Protein AF-A0A382N956-F1 (afdb_monomer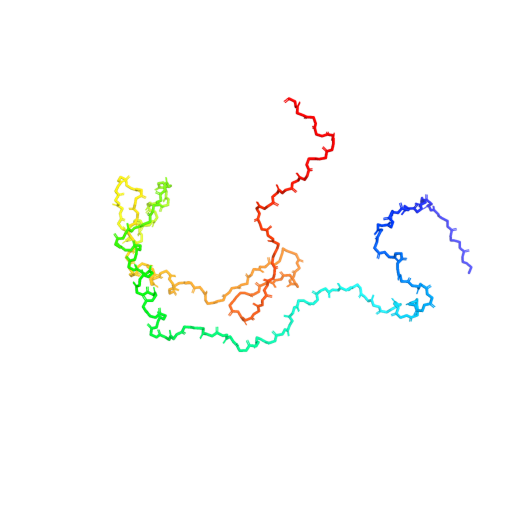_lite)

Sequence (157 aa):
MRKIDGFNRLPLETKRGLIWDWVPMHNVEHQLSGMEEPFFIGFTGKLVSSVHPVSEAECAKVHAAAVRVPAEGGIRCDDPSASRMFEAVGCTLESGGTLVKIPERVIMDALAKCPESFTLYGRNNPTLDCSFGTGEVHFCTVSGRCLYPKGPNFHDG

Organism: NCBI:txid408172

Radius of gyration: 28.56 Å; chains: 1; bounding box: 65×56×78 Å

Secondary structure (DSSP, 8-state):
-----------------SS-TTS-TTSSTTTSTT-------------------S-HHHHHHHHHHHHHIIIII-EE---HHHHHHHHHTT-EEEGGGTEEE--HHHHHHHHHHS-S-EEEPPSS-GGG-EEESSS-----PPSS-------TT----

InterPro domains:
  IPR010426 Trimethylamine methyltransferase [PF06253] (49-144)
  IPR038601 MttB-like superfamily [G3DSA:3.20.20.480] (43-150)

pLDDT: mean 72.87, std 26.42, range [25.98, 98.31]

Foldseek 3Di:
DDDDDDDDDDDDPDDDPDDPPPDPPDPCPVPPPPDDPPDPPDPPDQDDPDDDPDDPVVVVVVVVVVQVCCQPVFDFDPDQVVLVVLVVLPWDADPVSGGTHHHSVSVVVVVVPDDLKDWDADDPDNVPIDIPNPRDDDDDDDPDDPPDPPDPPDDDD

Structure (mmCIF, N/CA/C/O backbone):
data_AF-A0A382N956-F1
#
_entry.id   AF-A0A382N956-F1
#
loop_
_atom_site.group_PDB
_atom_site.id
_atom_site.type_symbol
_atom_site.label_atom_id
_atom_site.label_alt_id
_atom_site.label_comp_id
_atom_site.label_asym_id
_atom_site.label_entity_id
_atom_site.label_seq_id
_atom_site.pdbx_PDB_ins_code
_atom_site.Cartn_x
_atom_site.Cartn_y
_atom_site.Cartn_z
_atom_site.occupancy
_atom_site.B_iso_or_equiv
_atom_site.auth_seq_id
_atom_site.auth_comp_id
_atom_site.auth_asym_id
_atom_site.auth_atom_id
_atom_site.pdbx_PDB_model_num
ATOM 1 N N . MET A 1 1 ? 31.988 12.927 -62.778 1.00 33.34 1 MET A N 1
ATOM 2 C CA . MET A 1 1 ? 31.860 14.389 -62.987 1.00 33.34 1 MET A CA 1
ATOM 3 C C . MET A 1 1 ? 30.418 14.768 -62.640 1.00 33.34 1 MET A C 1
ATOM 5 O O . MET A 1 1 ? 29.541 14.435 -63.415 1.00 33.34 1 MET A O 1
ATOM 9 N N . ARG A 1 2 ? 30.070 14.971 -61.359 1.00 29.00 2 ARG A N 1
ATOM 10 C CA . ARG A 1 2 ? 29.970 16.244 -60.597 1.00 29.00 2 ARG A CA 1
ATOM 11 C C . ARG A 1 2 ? 29.302 17.426 -61.323 1.00 29.00 2 ARG A C 1
ATOM 13 O O . ARG A 1 2 ? 29.910 17.997 -62.221 1.00 29.00 2 ARG A O 1
ATOM 20 N N . LYS A 1 3 ? 28.146 17.838 -60.785 1.00 27.30 3 LYS A N 1
ATOM 21 C CA . LYS A 1 3 ? 27.737 19.220 -60.443 1.00 27.30 3 LYS A CA 1
ATOM 22 C C . LYS A 1 3 ? 26.551 19.100 -59.458 1.00 27.30 3 LYS A C 1
ATOM 24 O O . LYS A 1 3 ? 25.539 18.542 -59.854 1.00 27.30 3 LYS A O 1
ATOM 29 N N . ILE A 1 4 ? 26.709 19.171 -58.129 1.00 32.84 4 ILE A N 1
ATOM 30 C CA . ILE A 1 4 ? 26.794 20.361 -57.246 1.00 32.84 4 ILE A CA 1
ATOM 31 C C . ILE A 1 4 ? 26.132 21.631 -57.783 1.00 32.84 4 ILE A C 1
ATOM 33 O O . ILE A 1 4 ? 26.518 22.100 -58.847 1.00 32.84 4 ILE A O 1
ATOM 37 N N . ASP A 1 5 ? 25.119 22.096 -57.038 1.00 30.75 5 ASP A N 1
ATOM 38 C CA . ASP A 1 5 ? 24.878 23.458 -56.510 1.00 30.75 5 ASP A CA 1
ATOM 39 C C . ASP A 1 5 ? 23.405 23.503 -56.036 1.00 30.75 5 ASP A C 1
ATOM 41 O O . ASP A 1 5 ? 22.519 23.070 -56.760 1.00 30.75 5 ASP A O 1
ATOM 45 N N . GLY A 1 6 ? 22.993 23.953 -54.854 1.00 26.89 6 GLY A N 1
ATOM 46 C CA . GLY A 1 6 ? 23.650 24.569 -53.713 1.00 26.89 6 GLY A CA 1
ATOM 47 C C . GLY A 1 6 ? 22.558 25.242 -52.867 1.00 26.89 6 GLY A C 1
ATOM 48 O O . GLY A 1 6 ? 21.627 25.822 -53.419 1.00 26.89 6 GLY A O 1
ATOM 49 N N . PHE A 1 7 ? 22.657 25.191 -51.539 1.00 25.98 7 PHE A N 1
ATOM 50 C CA . PHE A 1 7 ? 22.113 26.262 -50.700 1.00 25.98 7 PHE A CA 1
ATOM 51 C C . PHE A 1 7 ? 22.876 26.328 -49.374 1.00 25.98 7 PHE A C 1
ATOM 53 O O . PHE A 1 7 ? 22.692 25.517 -48.471 1.00 25.98 7 PHE A O 1
ATOM 60 N N . ASN A 1 8 ? 23.781 27.301 -49.305 1.00 31.25 8 ASN A N 1
ATOM 61 C CA . ASN A 1 8 ? 24.532 27.689 -48.119 1.00 31.25 8 ASN A CA 1
ATOM 62 C C . ASN A 1 8 ? 23.605 28.277 -47.047 1.00 31.25 8 ASN A C 1
ATOM 64 O O . ASN A 1 8 ? 22.884 29.228 -47.339 1.00 31.25 8 ASN A O 1
ATOM 68 N N . ARG A 1 9 ? 23.776 27.860 -45.786 1.00 32.31 9 ARG A N 1
ATOM 69 C CA . ARG A 1 9 ? 23.947 28.789 -44.653 1.00 32.31 9 ARG A CA 1
ATOM 70 C C . ARG A 1 9 ? 24.927 28.200 -43.630 1.00 32.31 9 ARG A C 1
ATOM 72 O O . ARG A 1 9 ? 24.953 27.004 -43.386 1.00 32.31 9 ARG A O 1
ATOM 79 N N . LEU A 1 10 ? 25.755 29.111 -43.135 1.00 32.50 10 LEU A N 1
ATOM 80 C CA . LEU A 1 10 ? 26.985 28.999 -42.348 1.00 32.50 10 LEU A CA 1
ATOM 81 C C . LEU A 1 10 ? 26.860 28.243 -41.004 1.00 32.50 10 LEU A C 1
ATOM 83 O O . LEU A 1 10 ? 25.752 28.093 -40.491 1.00 32.50 10 LEU A O 1
ATOM 87 N N . PRO A 1 11 ? 27.995 27.796 -40.424 1.00 28.50 11 PRO A N 1
ATOM 88 C CA . PRO A 1 11 ? 28.020 26.931 -39.252 1.00 28.50 11 PRO A CA 1
ATOM 89 C C . PRO A 1 11 ? 27.729 27.726 -37.976 1.00 28.50 11 PRO A C 1
ATOM 91 O O . PRO A 1 11 ? 28.322 28.773 -37.726 1.00 28.50 11 PRO A O 1
ATOM 94 N N . LEU A 1 12 ? 26.824 27.207 -37.148 1.00 32.59 12 LEU A N 1
ATOM 95 C CA . LEU A 1 12 ? 26.622 27.700 -35.792 1.00 32.59 12 LEU A CA 1
ATOM 96 C C . LEU A 1 12 ? 27.760 27.176 -34.914 1.00 32.59 12 LEU A C 1
ATOM 98 O O . LEU A 1 12 ? 27.712 26.060 -34.395 1.00 32.59 12 LEU A O 1
ATOM 102 N N . GLU A 1 13 ? 28.779 28.018 -34.744 1.00 35.91 13 GLU A N 1
ATOM 103 C CA . GLU A 1 13 ? 29.592 28.055 -33.531 1.00 35.91 13 GLU A CA 1
ATOM 104 C C . GLU A 1 13 ? 28.660 27.997 -32.317 1.00 35.91 13 GLU A C 1
ATOM 106 O O . GLU A 1 13 ? 28.059 28.991 -31.908 1.00 35.91 13 GLU A O 1
ATOM 111 N N . THR A 1 14 ? 28.521 26.808 -31.737 1.00 35.03 14 THR A N 1
ATOM 112 C CA . THR A 1 14 ? 27.795 26.632 -30.485 1.00 35.03 14 THR A CA 1
ATOM 113 C C . THR A 1 14 ? 28.838 26.356 -29.416 1.00 35.03 14 THR A C 1
ATOM 115 O O . THR A 1 14 ? 29.407 25.274 -29.320 1.00 35.03 14 THR A O 1
ATOM 118 N N . LYS A 1 15 ? 29.162 27.442 -28.714 1.00 34.03 15 LYS A N 1
ATOM 119 C CA . LYS A 1 15 ? 30.016 27.586 -27.533 1.00 34.03 15 LYS A CA 1
ATOM 120 C C . LYS A 1 15 ? 30.383 26.266 -26.842 1.00 34.03 15 LYS A C 1
ATOM 122 O O . LYS A 1 15 ? 29.572 25.669 -26.138 1.00 34.03 15 LYS A O 1
ATOM 127 N N . ARG A 1 16 ? 31.659 25.890 -26.975 1.00 34.28 16 ARG A N 1
ATOM 128 C CA . ARG A 1 16 ? 32.341 24.927 -26.104 1.00 34.28 16 ARG A CA 1
ATOM 129 C C . ARG A 1 16 ? 32.307 25.463 -24.670 1.00 34.28 16 ARG A C 1
ATOM 131 O O . ARG A 1 16 ? 32.973 26.444 -24.353 1.00 34.28 16 ARG A O 1
ATOM 138 N N . GLY A 1 17 ? 31.495 24.846 -23.819 1.00 32.00 17 GLY A N 1
ATOM 139 C CA . GLY A 1 17 ? 31.481 25.092 -22.381 1.00 32.00 17 GLY A CA 1
ATOM 140 C C . GLY A 1 17 ? 32.544 24.250 -21.673 1.00 32.00 17 GLY A C 1
ATOM 141 O O . GLY A 1 17 ? 32.314 23.080 -21.398 1.00 32.00 17 GLY A O 1
ATOM 142 N N . LEU A 1 18 ? 33.705 24.857 -21.421 1.00 41.84 18 LEU A N 1
ATOM 143 C CA . LEU A 1 18 ? 34.484 24.851 -20.166 1.00 41.84 18 LEU A CA 1
ATOM 144 C C . LEU A 1 18 ? 34.829 23.540 -19.415 1.00 41.84 18 LEU A C 1
ATOM 146 O O . LEU A 1 18 ? 35.276 23.637 -18.276 1.00 41.84 18 LEU A O 1
ATOM 150 N N . ILE A 1 19 ? 34.706 22.340 -19.993 1.00 36.47 19 ILE A N 1
ATOM 151 C CA . ILE A 1 19 ? 35.180 21.102 -19.322 1.00 36.47 19 ILE A CA 1
ATOM 152 C C . ILE A 1 19 ? 36.348 20.392 -20.026 1.00 36.47 19 ILE A C 1
ATOM 154 O O . ILE A 1 19 ? 36.895 19.433 -19.491 1.00 36.47 19 ILE A O 1
ATOM 158 N N . TRP A 1 20 ? 36.782 20.877 -21.194 1.00 32.19 20 TRP A N 1
ATOM 159 C CA . TRP A 1 20 ? 37.711 20.140 -22.067 1.00 32.19 20 TRP A CA 1
ATOM 160 C C . TRP A 1 20 ? 39.118 20.740 -22.204 1.00 32.19 20 TRP A C 1
ATOM 162 O O . TRP A 1 20 ? 39.944 20.172 -22.913 1.00 32.19 20 TRP A O 1
ATOM 172 N N . ASP A 1 21 ? 39.449 21.816 -21.487 1.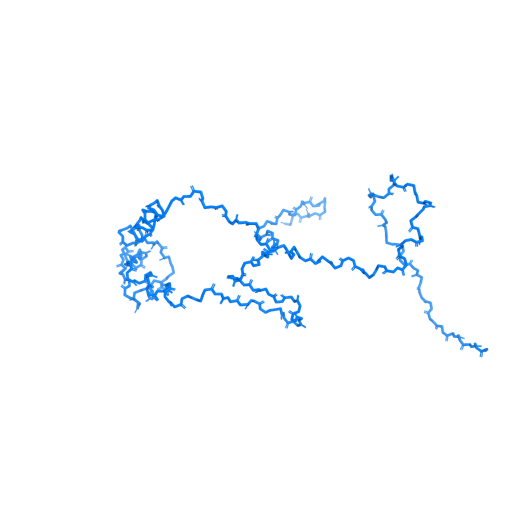00 37.25 21 ASP A N 1
ATOM 173 C CA . ASP A 1 21 ? 40.751 22.496 -21.635 1.00 37.25 21 ASP A CA 1
ATOM 174 C C . ASP A 1 21 ? 41.935 21.770 -20.953 1.00 37.25 21 ASP A C 1
ATOM 176 O O . ASP A 1 21 ? 43.056 22.272 -20.971 1.00 37.25 21 ASP A O 1
ATOM 180 N N . TRP A 1 22 ? 41.724 20.584 -20.362 1.00 36.72 22 TRP A N 1
ATOM 181 C CA . TRP A 1 22 ? 42.754 19.862 -19.591 1.00 36.72 22 TRP A CA 1
ATOM 182 C C . TRP A 1 22 ? 43.211 18.520 -20.186 1.00 36.72 22 TRP A C 1
ATOM 184 O O . TRP A 1 22 ? 43.993 17.808 -19.559 1.00 36.72 22 TRP A O 1
ATOM 194 N N . VAL A 1 23 ? 42.772 18.155 -21.397 1.00 39.38 23 VAL A N 1
ATOM 195 C CA . VAL A 1 23 ? 43.197 16.902 -22.048 1.00 39.38 23 VAL A CA 1
ATOM 196 C C . VAL A 1 23 ? 43.977 17.216 -23.331 1.00 39.38 23 VAL A C 1
ATOM 198 O O . VAL A 1 23 ? 43.396 17.758 -24.270 1.00 39.38 23 VAL A O 1
ATOM 201 N N . PRO A 1 24 ? 45.281 16.881 -23.420 1.00 37.66 24 PRO A N 1
ATOM 202 C CA . PRO A 1 24 ? 46.062 17.062 -24.642 1.00 37.66 24 PRO A CA 1
ATOM 203 C C . PRO A 1 24 ? 45.463 16.270 -25.819 1.00 37.66 24 PRO A C 1
ATOM 205 O O . PRO A 1 24 ? 45.532 15.041 -25.877 1.00 37.66 24 PRO A O 1
ATOM 208 N N . MET A 1 25 ? 44.872 16.994 -26.772 1.00 33.72 25 MET A N 1
ATOM 209 C CA . MET A 1 25 ? 44.206 16.488 -27.978 1.00 33.72 25 MET A CA 1
ATOM 210 C C . MET A 1 25 ? 45.192 16.086 -29.085 1.00 33.72 25 MET A C 1
ATOM 212 O O . MET A 1 25 ? 45.186 16.672 -30.160 1.00 33.72 25 MET A O 1
ATOM 216 N N . HIS A 1 26 ? 46.056 15.097 -28.855 1.00 42.66 26 HIS A N 1
ATOM 217 C CA . HIS A 1 26 ? 46.909 14.584 -29.941 1.00 42.66 26 HIS A CA 1
ATOM 218 C C . HIS A 1 26 ? 46.859 13.075 -30.162 1.00 42.66 26 HIS A C 1
ATOM 220 O O . HIS A 1 26 ? 47.555 12.584 -31.043 1.00 42.66 26 HIS A O 1
ATOM 226 N N . ASN A 1 27 ? 46.011 12.335 -29.438 1.00 36.78 27 ASN A N 1
ATOM 227 C CA . ASN A 1 27 ? 45.980 10.876 -29.584 1.00 36.78 27 ASN A CA 1
ATOM 228 C C . ASN A 1 27 ? 44.586 10.226 -29.588 1.00 36.78 27 ASN A C 1
ATOM 230 O O . ASN A 1 27 ? 44.491 9.009 -29.481 1.00 36.78 27 ASN A O 1
ATOM 234 N N . VAL A 1 28 ? 43.505 11.007 -29.702 1.00 41.66 28 VAL A N 1
ATOM 235 C CA . V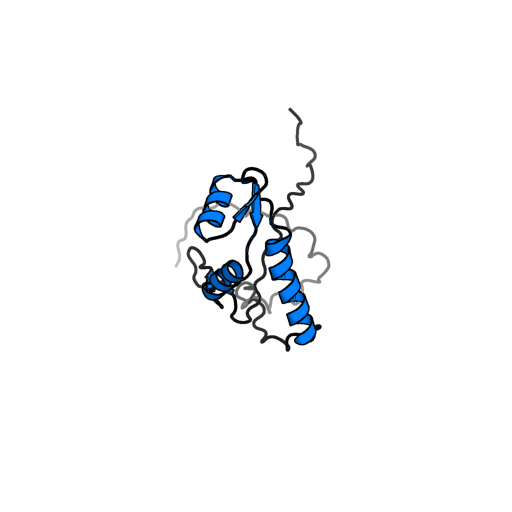AL A 1 28 ? 42.128 10.488 -29.536 1.00 41.66 28 VAL A CA 1
ATOM 236 C C . VAL A 1 28 ? 41.370 10.348 -30.866 1.00 41.66 28 VAL A C 1
ATOM 238 O O . VAL A 1 28 ? 40.434 9.559 -30.963 1.00 41.66 28 VAL A O 1
ATOM 241 N N . GLU A 1 29 ? 41.798 11.028 -31.934 1.00 38.00 29 GLU A N 1
ATOM 242 C CA . GLU A 1 29 ? 41.038 11.064 -33.198 1.00 38.00 29 GLU A CA 1
ATOM 243 C C . GLU A 1 29 ? 40.971 9.710 -33.923 1.00 38.00 29 GLU A C 1
ATOM 245 O O . GLU A 1 29 ? 40.003 9.435 -34.627 1.00 38.00 29 GLU A O 1
ATOM 250 N N . HIS A 1 30 ? 41.938 8.815 -33.698 1.00 40.81 30 HIS A N 1
ATOM 251 C CA . HIS A 1 30 ? 41.936 7.486 -34.314 1.00 40.81 30 HIS A CA 1
ATOM 252 C C . HIS A 1 30 ? 41.055 6.448 -33.599 1.00 40.81 30 HIS A C 1
ATOM 254 O O . HIS A 1 30 ? 40.839 5.376 -34.159 1.00 40.81 30 HIS A O 1
ATOM 260 N N . GLN A 1 31 ? 40.536 6.735 -32.396 1.00 37.38 31 GLN A N 1
ATOM 261 C CA . GLN A 1 31 ? 39.719 5.777 -31.633 1.00 37.38 31 GLN A CA 1
ATOM 262 C C . GLN A 1 31 ? 38.210 6.054 -31.659 1.00 37.38 31 GLN A C 1
ATOM 264 O O . GLN A 1 31 ? 37.446 5.215 -31.191 1.00 37.38 31 GLN A O 1
ATOM 269 N N . LEU A 1 32 ? 37.758 7.179 -32.224 1.00 41.69 32 LEU A N 1
ATOM 270 C CA . LEU A 1 32 ? 36.351 7.599 -32.134 1.00 41.69 32 LEU A CA 1
ATOM 271 C C . LEU A 1 32 ? 35.551 7.476 -33.442 1.00 41.69 32 LEU A C 1
ATOM 273 O O . LEU A 1 32 ? 34.370 7.801 -33.457 1.00 41.69 32 LEU A O 1
ATOM 277 N N . SER A 1 33 ? 36.132 6.961 -34.531 1.00 42.03 33 SER A N 1
ATOM 278 C CA . SER A 1 33 ? 35.423 6.824 -35.819 1.00 42.03 33 SER A CA 1
ATOM 279 C C . SER A 1 33 ? 34.431 5.651 -35.896 1.00 42.03 33 SER A C 1
ATOM 281 O O . SER A 1 33 ? 33.839 5.430 -36.950 1.00 42.03 33 SER A O 1
ATOM 283 N N . GLY A 1 34 ? 34.234 4.902 -34.804 1.00 40.81 34 GLY A N 1
ATOM 284 C CA . GLY A 1 34 ? 33.359 3.723 -34.768 1.00 40.81 34 GLY A CA 1
ATOM 285 C C . GLY A 1 34 ? 32.452 3.608 -33.543 1.00 40.81 34 GLY A C 1
ATOM 286 O O . GLY A 1 34 ? 31.841 2.560 -33.360 1.00 40.81 34 GLY A O 1
ATOM 287 N N . MET A 1 35 ? 32.368 4.634 -32.691 1.00 31.38 35 MET A N 1
ATOM 288 C CA . MET A 1 35 ? 31.454 4.618 -31.546 1.00 31.38 35 MET A CA 1
ATOM 289 C C . MET A 1 35 ? 30.148 5.300 -31.952 1.00 31.38 35 MET A C 1
ATOM 291 O O . MET A 1 35 ? 30.075 6.525 -32.000 1.00 31.38 35 MET A O 1
ATOM 295 N N . GLU A 1 36 ? 29.126 4.496 -32.264 1.00 45.06 36 GLU A N 1
ATOM 296 C CA . GLU A 1 36 ? 27.740 4.954 -32.150 1.00 45.06 36 GLU A CA 1
ATOM 297 C C . GLU A 1 36 ? 27.558 5.574 -30.755 1.00 45.06 36 GLU A C 1
ATOM 299 O O . GLU A 1 36 ? 28.104 5.061 -29.775 1.00 45.06 36 GLU A O 1
ATOM 304 N N . GLU A 1 37 ? 26.867 6.717 -30.706 1.00 41.00 37 GLU A N 1
ATOM 305 C CA . GLU A 1 37 ? 26.560 7.522 -29.515 1.00 41.00 37 GLU A CA 1
ATOM 306 C C . GLU A 1 37 ? 26.436 6.671 -28.240 1.00 41.00 37 GLU A C 1
ATOM 308 O O . GLU A 1 37 ? 25.783 5.625 -28.293 1.00 41.00 37 GLU A O 1
ATOM 313 N N . PRO A 1 38 ? 26.995 7.090 -27.085 1.00 37.25 38 PRO A N 1
ATOM 314 C CA . PRO A 1 38 ? 26.893 6.324 -25.852 1.00 37.25 38 PRO A CA 1
ATOM 315 C C . PRO A 1 38 ? 25.428 6.259 -25.405 1.00 37.25 38 PRO A C 1
ATOM 317 O O . PRO A 1 38 ? 24.925 7.089 -24.648 1.00 37.25 38 PRO A O 1
ATOM 320 N N . PHE A 1 39 ? 24.740 5.232 -25.888 1.00 38.78 39 PHE A N 1
ATOM 321 C CA . PHE A 1 39 ? 23.505 4.731 -25.339 1.00 38.78 39 PHE A CA 1
ATOM 322 C C . PHE A 1 39 ? 23.858 4.282 -23.926 1.00 38.78 39 PHE A C 1
ATOM 324 O O . PHE A 1 39 ? 24.640 3.348 -23.736 1.00 38.78 39 PHE A O 1
ATOM 331 N N . PHE A 1 40 ? 23.346 4.994 -22.922 1.00 32.34 40 PHE A N 1
ATOM 332 C CA . PHE A 1 40 ? 23.359 4.506 -21.551 1.00 32.34 40 PHE A CA 1
ATOM 333 C C . PHE A 1 40 ? 22.548 3.206 -21.536 1.00 32.34 40 PHE A C 1
ATOM 335 O O . PHE A 1 40 ? 21.337 3.215 -21.332 1.00 32.34 40 PHE A O 1
ATOM 342 N N . ILE A 1 41 ? 23.218 2.081 -21.788 1.00 43.12 41 ILE A N 1
ATOM 343 C CA . ILE A 1 41 ? 22.711 0.764 -21.435 1.00 43.12 41 ILE A CA 1
ATOM 344 C C . ILE A 1 41 ? 22.577 0.841 -19.918 1.00 43.12 41 ILE A C 1
ATOM 346 O O . ILE A 1 41 ? 23.578 0.936 -19.203 1.00 43.12 41 ILE A O 1
ATOM 350 N N . GLY A 1 42 ? 21.335 0.918 -19.435 1.00 40.41 42 GLY A N 1
ATOM 351 C CA . GLY A 1 42 ? 21.039 0.820 -18.013 1.00 40.41 42 GLY A CA 1
ATOM 352 C C . GLY A 1 42 ? 21.774 -0.380 -17.423 1.00 40.41 42 GLY A C 1
ATOM 353 O O . GLY A 1 42 ? 22.090 -1.336 -18.126 1.00 40.41 42 GLY A O 1
ATOM 354 N N . PHE A 1 43 ? 22.101 -0.321 -16.138 1.00 40.78 43 PHE A N 1
ATOM 355 C CA . PHE A 1 43 ? 22.793 -1.409 -15.460 1.00 40.78 43 PHE A CA 1
ATOM 356 C C . PHE A 1 43 ? 22.042 -2.742 -15.657 1.00 40.78 43 PHE A C 1
ATOM 358 O O . PHE A 1 43 ? 21.061 -3.016 -14.976 1.00 40.78 43 PHE A O 1
ATOM 365 N N . THR A 1 44 ? 22.523 -3.594 -16.565 1.00 47.22 44 THR A N 1
ATOM 366 C CA . THR A 1 44 ? 22.066 -4.980 -16.763 1.00 47.22 44 THR A CA 1
ATOM 367 C C . THR A 1 44 ? 22.810 -5.920 -15.817 1.00 47.22 44 THR A C 1
ATOM 369 O O . THR A 1 44 ? 23.289 -6.986 -16.206 1.00 47.22 44 THR A O 1
ATOM 372 N N . GLY A 1 45 ? 23.011 -5.496 -14.570 1.00 45.38 45 GLY A N 1
ATOM 373 C CA . GLY A 1 45 ? 23.603 -6.351 -13.557 1.00 45.38 45 GLY A CA 1
ATOM 374 C C . GLY A 1 45 ? 22.527 -7.208 -12.914 1.00 45.38 45 GLY A C 1
ATOM 375 O O . GLY A 1 45 ? 21.529 -6.702 -12.407 1.00 45.38 45 GLY A O 1
ATOM 376 N N . LYS A 1 46 ? 22.746 -8.523 -12.915 1.00 47.69 46 LYS A N 1
ATOM 377 C CA . LYS A 1 46 ? 21.978 -9.455 -12.091 1.00 47.69 46 LYS A CA 1
ATOM 378 C C . LYS A 1 46 ? 22.153 -9.026 -10.633 1.00 47.69 46 LYS A C 1
ATOM 380 O O . LYS A 1 46 ? 23.292 -8.838 -10.203 1.00 47.69 46 LYS A O 1
ATOM 385 N N . LEU A 1 47 ? 21.042 -8.837 -9.921 1.00 55.06 47 LEU A N 1
ATOM 386 C CA . LEU A 1 47 ? 21.010 -8.404 -8.525 1.00 55.06 47 LEU A CA 1
ATOM 387 C C . LEU A 1 47 ? 22.105 -9.135 -7.722 1.00 55.06 47 LEU A C 1
ATOM 389 O O . LEU A 1 47 ? 22.097 -10.366 -7.635 1.00 55.06 47 LEU A O 1
ATOM 393 N N . VAL A 1 48 ? 23.054 -8.394 -7.143 1.00 56.72 48 VAL A N 1
ATOM 394 C CA . VAL A 1 48 ? 23.802 -8.915 -5.991 1.00 56.72 48 VAL A CA 1
ATOM 395 C C . VAL A 1 48 ? 22.766 -9.287 -4.933 1.00 56.72 48 VAL A C 1
ATOM 397 O O . VAL A 1 48 ? 21.772 -8.575 -4.794 1.00 56.72 48 VAL A O 1
ATOM 400 N N . SER A 1 49 ? 22.944 -10.429 -4.262 1.00 65.50 49 SER A N 1
ATOM 401 C CA . SER A 1 49 ? 21.963 -10.964 -3.308 1.00 65.50 49 SER A CA 1
ATOM 402 C C . SER A 1 49 ? 21.406 -9.851 -2.421 1.00 65.50 49 SER A C 1
ATOM 404 O O . SER A 1 49 ? 22.185 -9.161 -1.757 1.00 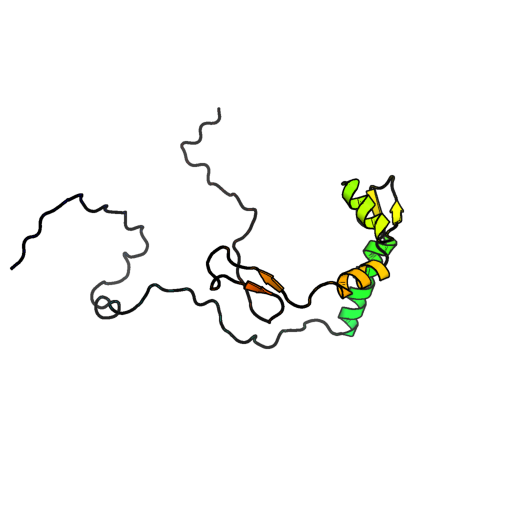65.50 49 SER A O 1
ATOM 406 N N . SER A 1 50 ? 20.083 -9.670 -2.431 1.00 74.69 50 SER A N 1
ATOM 407 C CA . SER A 1 50 ? 19.411 -8.684 -1.589 1.00 74.69 50 SER A CA 1
ATOM 408 C C . SER A 1 50 ? 19.849 -8.850 -0.139 1.00 74.69 50 SER A C 1
ATOM 410 O O . SER A 1 50 ? 19.873 -9.961 0.394 1.00 74.69 50 SER A O 1
ATOM 412 N N . VAL A 1 51 ? 20.190 -7.742 0.513 1.00 83.00 51 VAL A N 1
ATOM 413 C CA . VAL A 1 51 ? 20.432 -7.748 1.954 1.00 83.00 51 VAL A CA 1
ATOM 414 C C . VAL A 1 51 ? 19.077 -7.665 2.647 1.00 83.00 51 VAL A C 1
ATOM 416 O O . VAL A 1 51 ? 18.317 -6.727 2.414 1.00 83.00 51 VAL A O 1
ATOM 419 N N . HIS A 1 52 ? 18.787 -8.637 3.507 1.00 85.31 52 HIS A N 1
ATOM 420 C CA . HIS A 1 52 ? 17.598 -8.663 4.355 1.00 85.31 52 HIS A CA 1
ATOM 421 C C . HIS A 1 52 ? 18.024 -8.333 5.792 1.00 85.31 52 HIS A C 1
ATOM 423 O O . HIS A 1 52 ? 18.402 -9.236 6.536 1.00 85.31 52 HIS A O 1
ATOM 429 N N . PRO A 1 53 ? 18.042 -7.045 6.187 1.00 89.88 53 PRO A N 1
ATOM 430 C CA . PRO A 1 53 ? 18.574 -6.626 7.486 1.00 89.88 53 PRO A CA 1
ATOM 431 C C . PRO A 1 53 ? 17.659 -6.976 8.668 1.00 89.88 53 PRO A C 1
ATOM 433 O O . PRO A 1 53 ? 18.049 -6.771 9.811 1.00 89.88 53 PRO A O 1
ATOM 436 N N . VAL A 1 54 ? 16.448 -7.469 8.399 1.00 93.19 54 VAL A N 1
ATOM 437 C CA . VAL A 1 54 ? 15.449 -7.860 9.398 1.00 93.19 54 VAL A CA 1
ATOM 438 C C . VAL A 1 54 ? 15.096 -9.332 9.234 1.00 93.19 54 VAL A C 1
ATOM 440 O O . VAL A 1 54 ? 15.002 -9.838 8.114 1.00 93.19 54 VAL A O 1
ATOM 443 N N . SER A 1 55 ? 14.884 -10.013 10.355 1.00 94.69 55 SER A N 1
ATOM 444 C CA . SER A 1 55 ? 14.392 -11.389 10.371 1.00 94.69 55 SER A CA 1
ATOM 445 C C . SER A 1 55 ? 12.916 -11.470 9.973 1.00 94.69 55 SER A C 1
ATOM 447 O O . SER A 1 55 ? 12.166 -10.494 10.038 1.00 94.69 55 SER A O 1
ATOM 449 N N . GLU A 1 56 ? 12.461 -12.669 9.617 1.00 94.00 56 GLU A N 1
ATOM 450 C CA . GLU A 1 56 ? 11.053 -12.928 9.302 1.00 94.00 56 GLU A CA 1
ATOM 451 C C . GLU A 1 56 ? 10.126 -12.631 10.493 1.00 94.00 56 GLU A C 1
ATOM 453 O O . GLU A 1 56 ? 9.072 -12.019 10.332 1.00 94.00 56 GLU A O 1
ATOM 458 N N . ALA A 1 57 ? 10.557 -12.969 11.713 1.00 96.19 57 ALA A N 1
ATOM 459 C CA . ALA A 1 57 ? 9.806 -12.669 12.929 1.00 96.19 57 ALA A CA 1
ATOM 460 C C . ALA A 1 57 ? 9.685 -11.156 13.188 1.00 96.19 57 ALA A C 1
ATOM 462 O O . ALA A 1 57 ? 8.658 -10.688 13.680 1.00 96.19 57 ALA A O 1
ATOM 463 N N . GLU A 1 58 ? 10.718 -10.375 12.867 1.00 97.25 58 GLU A N 1
ATOM 464 C CA . GLU A 1 58 ? 10.660 -8.911 12.942 1.00 97.25 58 GLU A CA 1
ATOM 465 C C . GLU A 1 58 ? 9.764 -8.331 11.848 1.00 97.25 58 GLU A C 1
ATOM 467 O O . GLU A 1 58 ? 8.946 -7.459 12.138 1.00 97.25 58 GLU A O 1
ATOM 472 N N . CYS A 1 59 ? 9.842 -8.862 10.627 1.00 96.31 59 CYS A N 1
ATOM 473 C CA . CYS A 1 59 ? 8.948 -8.491 9.534 1.00 96.31 59 CYS A CA 1
ATOM 474 C C . CYS A 1 59 ? 7.475 -8.726 9.910 1.00 96.31 59 CYS A C 1
ATOM 476 O O . CYS A 1 59 ? 6.650 -7.826 9.761 1.00 96.31 59 CYS A O 1
ATOM 478 N N . ALA A 1 60 ? 7.151 -9.879 10.505 1.00 96.25 60 ALA A N 1
ATOM 479 C CA . ALA A 1 60 ? 5.802 -10.196 10.972 1.00 96.25 60 ALA A CA 1
ATOM 480 C C . ALA A 1 60 ? 5.298 -9.213 12.046 1.00 96.25 60 ALA A C 1
ATOM 482 O O . ALA A 1 60 ? 4.138 -8.799 12.015 1.00 96.25 60 ALA A O 1
ATOM 483 N N . LYS A 1 61 ? 6.170 -8.775 12.967 1.00 97.94 61 LYS A N 1
ATOM 484 C CA . LYS A 1 61 ? 5.828 -7.740 13.961 1.00 97.94 61 LYS A CA 1
ATOM 485 C C . LYS A 1 61 ? 5.527 -6.395 13.301 1.00 97.94 61 LYS A C 1
ATOM 487 O O . LYS A 1 61 ? 4.569 -5.728 13.692 1.00 97.94 61 LYS A O 1
ATOM 492 N N . VAL A 1 62 ? 6.327 -6.000 12.309 1.00 97.19 62 VAL A N 1
ATOM 493 C CA . VAL A 1 62 ? 6.102 -4.764 11.545 1.00 97.19 62 VAL A CA 1
ATOM 494 C C . VAL A 1 62 ? 4.793 -4.850 10.767 1.00 97.19 62 VAL A C 1
ATOM 496 O O . VAL A 1 62 ? 4.002 -3.914 10.829 1.00 97.19 62 VAL A O 1
ATOM 499 N N . HIS A 1 63 ? 4.524 -5.975 10.103 1.00 96.81 63 HIS A N 1
ATOM 500 C CA . HIS A 1 63 ? 3.272 -6.207 9.386 1.00 96.81 63 HIS A CA 1
ATOM 501 C C . HIS A 1 63 ? 2.056 -6.078 10.313 1.00 96.81 63 HIS A C 1
ATOM 503 O O . HIS A 1 63 ? 1.163 -5.280 10.033 1.00 96.81 63 HIS A O 1
ATOM 509 N N . ALA A 1 64 ? 2.065 -6.768 11.460 1.00 97.50 64 ALA A N 1
ATOM 510 C CA . ALA A 1 64 ? 0.988 -6.692 12.446 1.00 97.50 64 ALA A CA 1
ATOM 511 C C . ALA A 1 64 ? 0.746 -5.253 12.938 1.00 97.50 64 ALA A C 1
ATOM 513 O O . ALA A 1 64 ? -0.396 -4.827 13.105 1.00 97.50 64 ALA A O 1
ATOM 514 N N . ALA A 1 65 ? 1.806 -4.462 13.137 1.00 97.38 65 ALA A N 1
ATOM 515 C CA . ALA A 1 65 ? 1.662 -3.048 13.477 1.00 97.38 65 ALA A CA 1
ATOM 516 C C . ALA A 1 65 ? 1.103 -2.219 12.306 1.00 97.38 65 ALA A C 1
ATOM 518 O O . ALA A 1 65 ? 0.228 -1.380 12.519 1.00 97.38 65 ALA A O 1
ATOM 519 N N . ALA A 1 66 ? 1.574 -2.465 11.082 1.00 97.50 66 ALA A N 1
ATOM 520 C CA . ALA A 1 66 ? 1.185 -1.731 9.882 1.00 97.50 66 ALA A CA 1
ATOM 521 C C . ALA A 1 66 ? -0.293 -1.915 9.514 1.00 97.50 66 ALA A C 1
ATOM 523 O O . ALA A 1 66 ? -0.904 -0.964 9.036 1.00 97.50 66 ALA A O 1
ATOM 524 N N . VAL A 1 67 ? -0.881 -3.091 9.767 1.00 97.75 67 VAL A N 1
ATOM 525 C CA . VAL A 1 67 ? -2.325 -3.327 9.567 1.00 97.75 67 VAL A CA 1
ATOM 526 C C . VAL A 1 67 ? -3.166 -2.827 10.742 1.00 97.75 67 VAL A C 1
ATOM 528 O O . VAL A 1 67 ? -4.271 -2.324 10.545 1.00 97.75 67 VAL A O 1
ATOM 531 N N . ARG A 1 68 ? -2.630 -2.883 11.968 1.00 97.75 68 ARG A N 1
ATOM 532 C CA . ARG A 1 68 ? -3.333 -2.434 13.176 1.00 97.75 68 ARG A CA 1
ATOM 533 C C . ARG A 1 68 ? -3.493 -0.916 13.245 1.00 97.75 68 ARG A C 1
ATOM 535 O O . ARG A 1 68 ? -4.556 -0.435 13.617 1.00 97.75 68 ARG A O 1
ATOM 542 N N . VAL A 1 69 ? -2.465 -0.147 12.880 1.00 97.88 69 VAL A N 1
ATOM 543 C CA . VAL A 1 69 ? -2.496 1.330 12.926 1.00 97.88 69 VAL A CA 1
ATOM 544 C C . VAL A 1 69 ? -3.668 1.936 12.133 1.00 97.88 69 VAL A C 1
ATOM 546 O O . VAL A 1 69 ? -4.415 2.719 12.719 1.00 97.88 69 VAL A O 1
ATOM 549 N N . PRO A 1 70 ? -3.895 1.607 10.850 1.00 97.06 70 PRO A N 1
ATOM 550 C CA . PRO A 1 70 ? -5.034 2.139 10.103 1.00 97.06 70 PRO A CA 1
ATOM 551 C C . PRO A 1 70 ? -6.375 1.515 10.519 1.00 97.06 70 PRO A C 1
ATOM 553 O O . PRO A 1 70 ? -7.409 2.155 10.329 1.00 97.06 70 PRO A O 1
ATOM 556 N N . ALA A 1 71 ? -6.384 0.321 11.119 1.00 97.31 71 ALA A N 1
ATOM 557 C CA . ALA A 1 71 ? -7.600 -0.291 11.653 1.00 97.31 71 ALA A CA 1
ATOM 558 C C . ALA A 1 71 ? -8.078 0.387 12.949 1.00 97.31 71 ALA A C 1
ATOM 560 O O . ALA A 1 71 ? -9.255 0.709 13.076 1.00 97.31 71 ALA A O 1
ATOM 561 N N . GLU A 1 72 ? -7.172 0.637 13.898 1.00 97.00 72 GLU A N 1
ATOM 562 C CA . GLU A 1 72 ? -7.492 1.212 15.213 1.00 97.00 72 GLU A CA 1
ATOM 563 C C . GLU A 1 72 ? -7.402 2.741 15.216 1.00 97.00 72 GLU A C 1
ATOM 565 O O . GLU A 1 72 ? -8.293 3.429 15.713 1.00 97.00 72 GLU A O 1
ATOM 570 N N . GLY A 1 73 ? -6.327 3.295 14.653 1.00 96.19 73 GLY A N 1
ATOM 571 C CA . GLY A 1 73 ? -6.067 4.735 14.601 1.00 96.19 73 GLY A CA 1
ATOM 572 C C . GLY A 1 73 ? -6.835 5.427 13.479 1.00 96.19 73 GLY A C 1
ATOM 573 O O . GLY A 1 73 ? -7.449 6.471 13.702 1.00 96.19 73 GLY A O 1
ATOM 574 N N . GLY A 1 74 ? -6.913 4.791 12.312 1.00 96.56 74 GLY A N 1
ATOM 575 C CA . GLY A 1 74 ? -7.534 5.356 11.116 1.00 96.56 74 GLY A CA 1
ATOM 576 C C . GLY A 1 74 ? -6.608 6.269 10.314 1.00 96.56 74 GLY A C 1
ATOM 577 O O . GLY A 1 74 ? -5.538 6.671 10.769 1.00 96.56 74 GLY A O 1
ATOM 578 N N . ILE A 1 75 ? -7.039 6.598 9.098 1.00 96.94 75 ILE A N 1
ATOM 579 C CA . ILE A 1 75 ? -6.363 7.507 8.171 1.00 96.94 75 ILE A CA 1
ATOM 580 C C . ILE A 1 75 ? -7.296 8.675 7.868 1.00 96.94 75 ILE A C 1
ATOM 582 O O . ILE A 1 75 ? -8.473 8.482 7.565 1.00 96.94 75 ILE A O 1
ATOM 586 N N . ARG A 1 76 ? -6.769 9.899 7.935 1.00 97.12 76 ARG A N 1
ATOM 587 C CA . ARG A 1 76 ? -7.525 11.093 7.561 1.00 97.12 76 ARG A CA 1
ATOM 588 C C . ARG A 1 76 ? -7.668 11.184 6.039 1.00 97.12 76 ARG A C 1
ATOM 590 O O . ARG A 1 76 ? -6.669 11.150 5.325 1.00 97.12 76 ARG A O 1
ATOM 597 N N . CYS A 1 77 ? -8.899 11.341 5.567 1.00 96.69 77 CYS A N 1
ATOM 598 C CA . CYS A 1 77 ? -9.252 11.570 4.175 1.00 96.69 77 CYS A CA 1
ATOM 599 C C . CYS A 1 77 ? -10.162 12.801 4.093 1.00 96.69 77 CYS A C 1
ATOM 601 O O . CYS A 1 77 ? -11.320 12.760 4.501 1.00 96.69 77 CYS A O 1
ATOM 603 N N . ASP A 1 78 ? -9.614 13.917 3.613 1.00 95.38 78 ASP A N 1
ATOM 604 C CA . ASP A 1 78 ? -10.351 15.184 3.520 1.00 95.38 78 ASP A CA 1
ATOM 605 C C . ASP A 1 78 ? -11.218 15.282 2.251 1.00 95.38 78 ASP A C 1
ATOM 607 O O . ASP A 1 78 ? -12.034 16.195 2.141 1.00 95.38 78 ASP A O 1
ATOM 611 N N . ASP A 1 79 ? -11.066 14.350 1.303 1.00 96.62 79 ASP A N 1
ATOM 612 C CA . ASP A 1 79 ? -11.889 14.290 0.095 1.00 96.62 79 ASP A CA 1
ATOM 613 C C . ASP A 1 79 ? -13.140 13.416 0.326 1.00 96.62 79 ASP A C 1
ATOM 615 O O . ASP A 1 79 ? -13.023 12.201 0.522 1.00 96.62 79 ASP A O 1
ATOM 619 N N . PRO A 1 80 ? -14.361 13.986 0.268 1.00 94.62 80 PRO A N 1
ATOM 620 C CA . PRO A 1 80 ? -15.580 13.232 0.551 1.00 94.62 80 PRO A CA 1
ATOM 621 C C . PRO A 1 80 ? -15.864 12.112 -0.457 1.00 94.62 80 PRO A C 1
ATOM 623 O O . PRO A 1 80 ? -16.539 11.140 -0.112 1.00 94.62 80 PRO A O 1
ATOM 626 N N . SER A 1 81 ? -15.396 12.243 -1.703 1.00 96.25 81 SER A N 1
ATOM 627 C CA . SER A 1 81 ? -15.582 11.210 -2.725 1.00 96.25 81 SER A CA 1
ATOM 628 C C . SER A 1 81 ? -14.722 9.990 -2.402 1.00 96.25 81 SER A C 1
ATOM 630 O O . SER A 1 81 ? -15.219 8.865 -2.409 1.00 96.25 81 SER A O 1
ATOM 632 N N . ALA A 1 82 ? -13.459 10.208 -2.040 1.00 96.25 82 ALA A N 1
ATOM 633 C CA . ALA A 1 82 ? -12.542 9.158 -1.624 1.00 96.25 82 ALA A CA 1
ATOM 634 C C . ALA A 1 82 ? -13.017 8.453 -0.341 1.00 96.25 82 ALA A C 1
ATOM 636 O O . ALA A 1 82 ? -13.029 7.221 -0.303 1.00 96.25 82 ALA A O 1
ATOM 637 N N . SER A 1 83 ? -13.501 9.186 0.670 1.00 95.56 83 SER A N 1
ATOM 638 C CA . SER A 1 83 ? -14.068 8.573 1.885 1.00 95.56 83 SER A CA 1
ATOM 639 C C . SER A 1 83 ? -15.217 7.607 1.575 1.00 95.56 83 SER A C 1
ATOM 641 O O . SER A 1 83 ? -15.258 6.500 2.112 1.00 95.56 83 SER A O 1
ATOM 643 N N . ARG A 1 84 ? -16.119 7.969 0.651 1.00 95.50 84 ARG A N 1
ATOM 644 C CA . ARG A 1 84 ? -17.218 7.084 0.219 1.00 95.50 84 ARG A CA 1
ATOM 645 C C . ARG A 1 84 ? -16.722 5.832 -0.501 1.00 95.50 84 ARG A C 1
ATOM 647 O O . ARG A 1 84 ? -17.323 4.772 -0.355 1.00 95.50 84 ARG A O 1
ATOM 654 N N . MET A 1 85 ? -15.630 5.926 -1.262 1.00 97.12 85 MET A N 1
ATOM 655 C CA . MET A 1 85 ? -15.022 4.751 -1.900 1.00 97.12 85 MET A CA 1
ATOM 656 C C . MET A 1 85 ? -14.476 3.767 -0.861 1.00 97.12 85 MET A C 1
ATOM 658 O O . MET A 1 85 ? -14.640 2.560 -1.029 1.00 97.12 85 MET A O 1
ATOM 662 N N . PHE A 1 86 ? -13.880 4.265 0.227 1.00 97.31 86 PHE A N 1
ATOM 663 C CA . PHE A 1 86 ? -13.444 3.415 1.336 1.00 97.31 86 PHE A CA 1
ATOM 664 C C . PHE A 1 86 ? -14.624 2.752 2.053 1.00 97.31 86 PHE A C 1
ATOM 666 O O . PHE A 1 86 ? -14.589 1.551 2.320 1.00 97.31 86 PHE A O 1
ATOM 673 N N . GLU A 1 87 ? -15.687 3.504 2.336 1.00 96.62 87 GLU A N 1
ATOM 674 C CA . GLU A 1 87 ? -16.901 2.955 2.948 1.00 96.62 87 GLU A CA 1
ATOM 675 C C . GLU A 1 87 ? -17.519 1.839 2.088 1.00 96.62 87 GLU A C 1
ATOM 677 O O . GLU A 1 87 ? -17.866 0.775 2.600 1.00 96.62 87 GLU A O 1
ATOM 682 N N . ALA A 1 88 ? -17.554 2.021 0.763 1.00 97.19 88 ALA A N 1
ATOM 683 C CA . ALA A 1 88 ? -18.101 1.043 -0.179 1.00 97.19 88 ALA A CA 1
ATOM 684 C C . ALA A 1 88 ? -17.361 -0.309 -0.185 1.00 97.19 88 ALA A C 1
ATOM 686 O O . ALA A 1 88 ? -17.964 -1.334 -0.502 1.00 97.19 88 ALA A O 1
ATOM 687 N N . VAL A 1 89 ? -16.073 -0.339 0.179 1.00 96.50 89 VAL A N 1
ATOM 688 C CA . VAL A 1 89 ? -15.287 -1.584 0.312 1.00 96.50 89 VAL A CA 1
ATOM 689 C C . VAL A 1 89 ? -15.284 -2.137 1.745 1.00 96.50 89 VAL A C 1
ATOM 691 O O . VAL A 1 89 ? -14.624 -3.133 2.051 1.00 96.50 89 VAL A O 1
ATOM 694 N N . GLY A 1 90 ? -16.076 -1.529 2.631 1.00 95.94 90 GLY A N 1
ATOM 695 C CA . GLY A 1 90 ? -16.299 -1.981 3.995 1.00 95.94 90 GLY A CA 1
ATOM 696 C C . GLY A 1 90 ? -15.323 -1.408 5.020 1.00 95.94 90 GLY A C 1
ATOM 697 O O . GLY A 1 90 ? -15.126 -2.044 6.057 1.00 95.94 90 GLY A O 1
ATOM 698 N N . CYS A 1 91 ? -14.706 -0.257 4.754 1.00 97.81 91 CYS A N 1
ATOM 699 C CA . CYS A 1 91 ? -14.113 0.566 5.810 1.00 97.81 91 CYS A CA 1
ATOM 700 C C . CYS A 1 91 ? -15.216 1.279 6.606 1.00 97.81 91 CYS A C 1
ATOM 702 O O . CYS A 1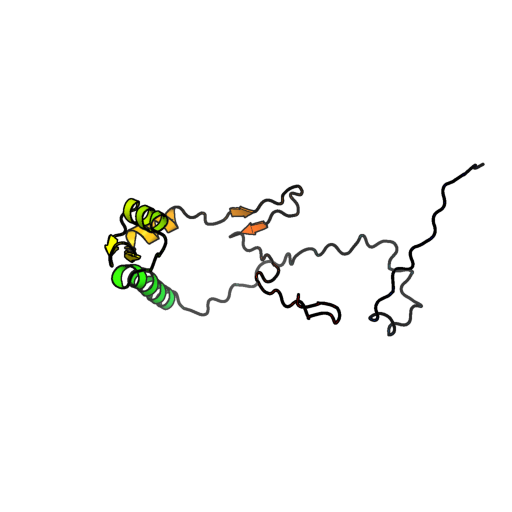 91 ? -16.323 1.469 6.104 1.00 97.81 91 CYS A O 1
ATOM 704 N N . THR A 1 92 ? -14.915 1.714 7.828 1.00 97.75 92 THR A N 1
ATOM 705 C CA . THR A 1 92 ? -15.832 2.563 8.604 1.00 97.75 92 THR A CA 1
ATOM 706 C C . THR A 1 92 ? -15.352 4.007 8.607 1.00 97.75 92 THR A C 1
ATOM 708 O O . THR A 1 92 ? -14.149 4.278 8.603 1.00 97.75 92 THR A O 1
ATOM 711 N N . LEU A 1 93 ? -16.300 4.942 8.592 1.00 97.38 93 LEU A N 1
ATOM 712 C CA . LEU A 1 93 ? -16.026 6.372 8.634 1.00 97.38 93 LEU A CA 1
ATOM 713 C C . LEU A 1 93 ? -16.388 6.950 10.004 1.00 97.38 93 LEU A C 1
ATOM 715 O O . LEU A 1 93 ? -17.468 6.709 10.538 1.00 97.38 93 LEU A O 1
ATOM 719 N N . GLU A 1 94 ? -15.490 7.762 10.546 1.00 95.88 94 GLU A N 1
ATOM 720 C CA . GLU A 1 94 ? -15.640 8.498 11.797 1.00 95.88 94 GLU A CA 1
ATOM 721 C C . GLU A 1 94 ? -15.404 10.000 11.562 1.00 95.88 94 GLU A C 1
ATOM 723 O O . GLU A 1 94 ? -15.087 10.442 10.451 1.00 95.88 94 GLU A O 1
ATOM 728 N N . SER A 1 95 ? -15.576 10.814 12.610 1.00 91.81 95 SER A N 1
ATOM 729 C CA . SER A 1 95 ? -15.299 12.261 12.579 1.00 91.81 95 SER A CA 1
ATOM 730 C C . SER A 1 95 ? -15.998 12.993 11.426 1.00 91.81 95 SER A C 1
ATOM 732 O O . SER A 1 95 ? -15.385 13.769 10.691 1.00 91.81 95 SER A O 1
ATOM 734 N N . GLY A 1 96 ? -17.286 12.700 11.224 1.00 90.19 96 GLY A N 1
ATOM 735 C CA . GLY A 1 96 ? -18.082 13.329 10.166 1.00 90.19 96 GLY A CA 1
ATOM 736 C C . GLY A 1 96 ? -17.671 12.924 8.746 1.00 90.19 96 GLY A C 1
ATOM 737 O O . GLY A 1 96 ? -17.922 13.680 7.815 1.00 90.19 96 GLY A O 1
ATOM 738 N N . GLY A 1 97 ? -17.034 11.760 8.575 1.00 91.19 97 GLY A N 1
ATOM 739 C CA . GLY A 1 97 ? -16.659 11.222 7.263 1.00 91.19 97 GLY A CA 1
ATOM 740 C C . GLY A 1 97 ? -15.203 11.459 6.859 1.00 91.19 97 GLY A C 1
ATOM 741 O O . GLY A 1 97 ? -14.820 11.104 5.748 1.00 91.19 97 GLY A O 1
ATOM 742 N N . THR A 1 98 ? -14.394 12.055 7.738 1.00 95.44 98 THR A N 1
ATOM 743 C CA . THR A 1 98 ? -13.001 12.434 7.437 1.00 95.44 98 THR A CA 1
ATOM 744 C C . THR A 1 98 ? -11.964 11.469 8.003 1.00 95.44 98 THR A C 1
ATOM 746 O O . THR A 1 98 ? -10.804 11.527 7.607 1.00 95.44 98 THR A O 1
ATOM 749 N N . LEU A 1 99 ? -12.346 10.576 8.922 1.00 97.75 99 LEU A N 1
ATOM 750 C CA . LEU A 1 99 ? -11.452 9.569 9.492 1.00 97.75 99 LEU A CA 1
ATOM 751 C C . LEU A 1 99 ? -11.877 8.175 9.030 1.00 97.75 99 LEU A C 1
ATOM 753 O O . LEU A 1 99 ? -12.937 7.693 9.409 1.00 97.75 99 LEU A O 1
ATOM 757 N N . VAL A 1 100 ? -11.044 7.523 8.223 1.00 98.31 100 VAL A N 1
ATOM 758 C CA . VAL A 1 100 ? -11.302 6.196 7.656 1.00 98.31 100 VAL A CA 1
ATOM 759 C C . VAL A 1 100 ? -10.608 5.133 8.503 1.00 98.31 100 VAL A C 1
ATOM 761 O O . VAL A 1 100 ? -9.382 5.134 8.597 1.00 98.31 100 VAL A O 1
ATOM 764 N N . LYS A 1 101 ? -11.355 4.193 9.087 1.00 98.25 101 LYS A N 1
ATOM 765 C CA . LYS A 1 101 ? -10.788 2.982 9.701 1.00 98.25 101 LYS A CA 1
ATOM 766 C C . LYS A 1 101 ? -10.720 1.882 8.654 1.00 98.25 101 LYS A C 1
ATOM 768 O O . LYS A 1 101 ? -11.744 1.492 8.090 1.00 98.25 101 LYS A O 1
ATOM 773 N N . ILE A 1 102 ? -9.519 1.379 8.396 1.00 98.25 102 ILE A N 1
ATOM 774 C CA . ILE A 1 102 ? -9.285 0.368 7.363 1.00 98.25 102 ILE A CA 1
ATOM 775 C C . ILE A 1 102 ? -8.992 -0.962 8.058 1.00 98.25 102 ILE A C 1
ATOM 777 O O . ILE A 1 102 ? -7.888 -1.137 8.573 1.00 98.25 102 ILE A O 1
ATOM 781 N N . PRO A 1 103 ? -9.955 -1.900 8.115 1.00 98.00 103 PRO A N 1
ATOM 782 C CA . PRO A 1 103 ? -9.725 -3.186 8.754 1.00 98.00 103 PRO A CA 1
ATOM 783 C C . PRO A 1 103 ? -8.736 -4.022 7.937 1.00 98.00 103 PRO A C 1
ATOM 785 O O . PRO A 1 103 ? -8.704 -3.943 6.707 1.00 98.00 103 PRO A O 1
ATOM 788 N N . GLU A 1 104 ? -7.988 -4.890 8.618 1.00 97.69 104 GLU A N 1
ATOM 789 C CA . GLU A 1 104 ? -6.968 -5.748 8.004 1.00 97.69 104 GLU A CA 1
ATOM 790 C C . GLU A 1 104 ? -7.499 -6.528 6.796 1.00 97.69 104 GLU A C 1
ATOM 792 O O . GLU A 1 104 ? -6.842 -6.553 5.759 1.00 97.69 104 GLU A O 1
ATOM 797 N N . ARG A 1 105 ? -8.731 -7.061 6.860 1.00 97.88 105 ARG A N 1
ATOM 798 C CA . ARG A 1 105 ? -9.339 -7.774 5.722 1.00 97.88 105 ARG A CA 1
ATOM 799 C C . ARG A 1 105 ? -9.331 -6.952 4.430 1.00 97.88 105 ARG A C 1
ATOM 801 O O . ARG A 1 105 ? -9.044 -7.495 3.377 1.00 97.88 105 ARG A O 1
ATOM 808 N N . VAL A 1 106 ? -9.606 -5.645 4.506 1.00 97.88 106 VAL A N 1
ATOM 809 C CA . VAL A 1 106 ? -9.679 -4.774 3.321 1.00 97.88 106 VAL A CA 1
ATOM 810 C C . VAL A 1 106 ? -8.284 -4.557 2.747 1.00 97.88 106 VAL A C 1
ATOM 812 O O . VAL A 1 106 ? -8.115 -4.547 1.530 1.00 97.88 106 VAL A O 1
ATOM 815 N N . ILE A 1 107 ? -7.278 -4.426 3.616 1.00 97.19 107 ILE A N 1
ATOM 816 C CA . ILE A 1 107 ? -5.873 -4.316 3.213 1.00 97.19 107 ILE A CA 1
ATOM 817 C C . ILE A 1 107 ? -5.440 -5.602 2.504 1.00 97.19 107 ILE A C 1
ATOM 819 O O . ILE A 1 107 ? -4.896 -5.540 1.404 1.00 97.19 107 ILE A O 1
ATOM 823 N N . MET A 1 108 ? -5.731 -6.761 3.094 1.00 97.50 108 MET A N 1
ATOM 824 C CA . MET A 1 108 ? -5.357 -8.056 2.525 1.00 97.50 108 MET A CA 1
ATOM 825 C C . MET A 1 108 ? -6.098 -8.347 1.213 1.00 97.50 108 MET A C 1
ATOM 827 O O . MET A 1 108 ? -5.469 -8.785 0.252 1.00 97.50 108 MET A O 1
ATOM 831 N N . ASP A 1 109 ? -7.388 -8.015 1.119 1.00 97.56 109 ASP A N 1
ATOM 832 C CA . ASP A 1 109 ? -8.173 -8.125 -0.118 1.00 97.56 109 ASP A CA 1
ATOM 833 C C . ASP A 1 109 ? -7.624 -7.223 -1.236 1.00 97.56 109 ASP A C 1
ATOM 835 O O . ASP A 1 109 ? -7.685 -7.578 -2.415 1.00 97.56 109 ASP A O 1
ATOM 839 N N . ALA A 1 110 ? -7.108 -6.040 -0.888 1.00 96.38 110 ALA A N 1
ATOM 840 C CA . ALA A 1 110 ? -6.476 -5.133 -1.841 1.00 96.38 110 ALA A CA 1
ATOM 841 C C . ALA A 1 110 ? -5.106 -5.656 -2.297 1.00 96.38 110 ALA A C 1
ATOM 843 O O . ALA A 1 110 ? -4.825 -5.654 -3.496 1.00 96.38 110 ALA A O 1
ATOM 844 N N .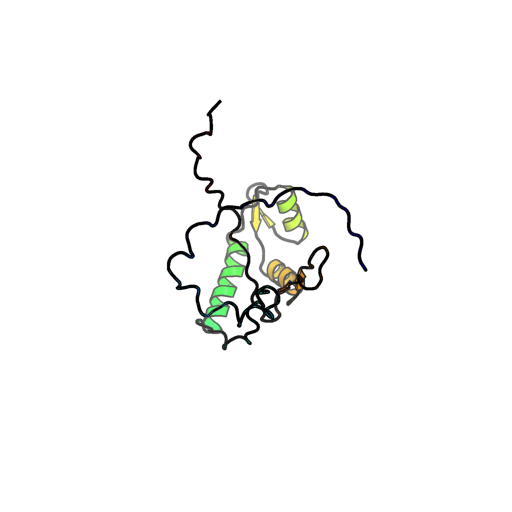 LEU A 1 111 ? -4.281 -6.154 -1.369 1.00 96.00 111 LEU A N 1
ATOM 845 C CA . LEU A 1 111 ? -2.982 -6.756 -1.682 1.00 96.00 111 LEU A CA 1
ATOM 846 C C . LEU A 1 111 ? -3.128 -7.995 -2.570 1.00 96.00 111 LEU A C 1
ATOM 848 O O . LEU A 1 111 ? -2.369 -8.139 -3.520 1.00 96.00 111 LEU A O 1
ATOM 852 N N . ALA A 1 112 ? -4.141 -8.832 -2.336 1.00 96.88 112 ALA A N 1
ATOM 853 C CA . ALA A 1 112 ? -4.402 -10.020 -3.150 1.00 96.88 112 ALA A CA 1
ATOM 854 C C . ALA A 1 112 ? -4.772 -9.695 -4.611 1.00 96.88 112 ALA A C 1
ATOM 856 O O . ALA A 1 112 ? -4.597 -10.528 -5.497 1.00 96.88 112 ALA A O 1
ATOM 857 N N . LYS A 1 113 ? -5.297 -8.491 -4.874 1.00 96.81 113 LYS A N 1
ATOM 858 C CA . LYS A 1 113 ? -5.606 -7.999 -6.229 1.00 96.81 113 LYS A CA 1
ATOM 859 C C . LYS A 1 113 ? -4.429 -7.266 -6.872 1.00 96.81 113 LYS A C 1
ATOM 861 O O . LYS A 1 113 ? -4.475 -6.985 -8.069 1.00 96.81 113 LYS A O 1
ATOM 866 N N . CYS A 1 114 ? -3.417 -6.905 -6.087 1.00 96.69 114 CYS A N 1
ATOM 867 C CA . CYS A 1 114 ? -2.256 -6.173 -6.565 1.00 96.69 114 CYS A CA 1
ATOM 868 C C . CYS A 1 114 ? -1.363 -7.111 -7.395 1.00 96.69 114 CYS A C 1
ATOM 870 O O . CYS A 1 114 ? -1.024 -8.193 -6.916 1.00 96.69 114 CYS A O 1
ATOM 872 N N . PRO A 1 115 ? -0.972 -6.738 -8.626 1.00 96.19 115 PRO A N 1
ATOM 873 C CA . PRO A 1 115 ? -0.066 -7.561 -9.414 1.00 96.19 115 PRO A CA 1
ATOM 874 C C . PRO A 1 115 ? 1.342 -7.559 -8.804 1.00 96.19 115 PRO A C 1
ATOM 876 O O . PRO A 1 115 ? 1.854 -6.513 -8.409 1.00 96.19 115 PRO A O 1
ATOM 879 N N . GLU A 1 116 ? 2.001 -8.719 -8.795 1.00 93.88 116 GLU A N 1
ATOM 880 C CA . GLU A 1 116 ? 3.399 -8.848 -8.346 1.00 93.88 116 GLU A CA 1
ATOM 881 C C . GLU A 1 116 ? 4.381 -8.107 -9.270 1.00 93.88 116 GLU A C 1
ATOM 883 O O . GLU A 1 116 ? 5.440 -7.652 -8.838 1.00 93.88 116 GLU A O 1
ATOM 888 N N . SER A 1 117 ? 4.015 -7.962 -10.547 1.00 94.75 117 SER A N 1
ATOM 889 C CA . SER A 1 117 ? 4.806 -7.279 -11.568 1.00 94.75 117 SER A CA 1
ATOM 890 C C . SER A 1 117 ? 3.916 -6.593 -12.600 1.00 94.75 117 SER A C 1
ATOM 892 O O . SER A 1 117 ? 2.852 -7.110 -12.944 1.00 94.75 117 SER A O 1
ATOM 894 N N . PHE A 1 118 ? 4.369 -5.466 -13.144 1.00 95.06 118 PHE A N 1
ATOM 895 C CA . PHE A 1 118 ? 3.693 -4.757 -14.235 1.00 95.06 118 PHE A CA 1
ATOM 896 C C . PHE A 1 118 ? 4.702 -3.989 -15.097 1.00 95.06 118 PHE A C 1
ATOM 898 O O . PHE A 1 118 ? 5.819 -3.714 -14.658 1.00 95.06 118 PHE A O 1
ATOM 905 N N . THR A 1 119 ? 4.299 -3.607 -16.309 1.00 94.19 119 THR A N 1
ATOM 906 C CA . THR A 1 119 ? 5.136 -2.846 -17.249 1.00 94.19 119 THR A CA 1
ATOM 907 C C . THR A 1 119 ? 4.544 -1.460 -17.480 1.00 94.19 119 THR A C 1
ATOM 909 O O . THR A 1 119 ? 3.354 -1.323 -17.770 1.00 94.19 119 THR A O 1
ATOM 912 N N . LEU A 1 120 ? 5.374 -0.424 -17.362 1.00 94.56 120 LEU A N 1
ATOM 913 C CA . LEU A 1 120 ? 5.051 0.918 -17.840 1.00 94.56 120 LEU A CA 1
ATOM 914 C C . LEU A 1 120 ? 5.539 1.059 -19.280 1.00 94.56 120 LEU A C 1
ATOM 916 O O . LEU A 1 120 ? 6.735 0.941 -19.534 1.00 94.56 120 LEU A O 1
ATOM 920 N N . TYR A 1 121 ? 4.615 1.320 -20.205 1.00 94.25 121 TYR A N 1
ATOM 921 C CA . TYR A 1 121 ? 4.921 1.390 -21.633 1.00 94.25 121 TYR A CA 1
ATOM 922 C C . TYR A 1 121 ? 5.397 2.780 -22.060 1.00 94.25 121 TYR A C 1
ATOM 924 O O . TYR A 1 121 ? 4.748 3.799 -21.789 1.00 94.25 121 TYR A O 1
ATOM 932 N N . GLY A 1 122 ? 6.514 2.813 -22.783 1.00 91.12 122 GLY A N 1
ATOM 933 C CA . GLY A 1 122 ? 7.002 3.993 -23.474 1.00 91.12 122 GLY A CA 1
ATOM 934 C C . GLY A 1 122 ? 6.029 4.405 -24.578 1.00 91.12 122 GLY A C 1
ATOM 935 O O . GLY A 1 122 ? 5.461 3.575 -25.279 1.00 91.12 122 GLY A O 1
ATOM 936 N N . ARG A 1 123 ? 5.832 5.715 -24.769 1.00 90.94 123 ARG A N 1
ATOM 937 C CA . ARG A 1 123 ? 4.786 6.226 -25.675 1.00 90.94 123 ARG A CA 1
ATOM 938 C C . ARG A 1 123 ? 4.899 5.693 -27.111 1.00 90.94 123 ARG A C 1
ATOM 940 O O . ARG A 1 123 ? 3.903 5.260 -27.669 1.00 90.94 123 ARG A O 1
ATOM 947 N N . ASN A 1 124 ? 6.093 5.784 -27.701 1.00 90.69 124 ASN A N 1
ATOM 948 C CA . ASN A 1 124 ? 6.340 5.486 -29.122 1.00 90.69 124 ASN A CA 1
ATOM 949 C C . ASN A 1 124 ? 7.558 4.579 -29.345 1.00 90.69 124 ASN A C 1
ATOM 951 O O . ASN A 1 124 ? 7.974 4.382 -30.484 1.00 90.69 124 ASN A O 1
ATOM 955 N N . ASN A 1 125 ? 8.182 4.096 -28.274 1.00 86.88 125 ASN A N 1
ATOM 956 C CA . ASN A 1 125 ? 9.397 3.310 -28.371 1.00 86.88 125 ASN A CA 1
ATOM 957 C C . ASN A 1 125 ? 9.380 2.200 -27.310 1.00 86.88 125 ASN A C 1
ATOM 959 O O . ASN A 1 125 ? 9.591 2.514 -26.137 1.00 86.88 125 ASN A O 1
ATOM 963 N N . PRO A 1 126 ? 9.175 0.932 -27.714 1.00 87.75 126 PRO A N 1
ATOM 964 C CA . PRO A 1 126 ? 9.202 -0.211 -26.803 1.00 87.75 126 PRO A CA 1
ATOM 965 C C . PRO A 1 126 ? 10.543 -0.397 -26.081 1.00 87.75 126 PRO A C 1
ATOM 967 O O . PRO A 1 126 ? 10.594 -1.013 -25.025 1.00 87.75 126 PRO A O 1
ATOM 970 N N . THR A 1 127 ? 11.649 0.164 -26.592 1.00 87.12 127 THR A N 1
ATOM 971 C CA . THR A 1 127 ? 12.939 0.122 -25.878 1.00 87.12 127 THR A CA 1
ATOM 972 C C . THR A 1 127 ? 12.957 1.006 -24.627 1.00 87.12 127 THR A C 1
ATOM 974 O O . THR A 1 127 ? 13.969 1.044 -23.933 1.00 87.12 127 THR A O 1
ATOM 977 N N . LEU A 1 128 ? 11.894 1.778 -24.384 1.00 87.44 128 LEU A N 1
ATOM 978 C CA . LEU A 1 128 ? 11.705 2.613 -23.198 1.00 87.44 128 LEU A CA 1
ATOM 979 C C . LEU A 1 128 ? 10.670 2.021 -22.230 1.00 87.44 128 LEU A C 1
ATOM 981 O O . LEU A 1 128 ? 10.251 2.715 -21.305 1.00 87.44 128 LEU A O 1
ATOM 985 N N . ASP A 1 129 ? 10.228 0.783 -22.456 1.00 91.56 129 ASP A N 1
ATOM 986 C CA . ASP A 1 129 ? 9.333 0.084 -21.540 1.00 91.56 129 ASP A CA 1
ATOM 987 C C . ASP A 1 129 ? 10.082 -0.287 -20.252 1.00 91.56 129 ASP A C 1
ATOM 989 O O . ASP A 1 129 ? 11.201 -0.801 -20.294 1.00 91.56 129 ASP A O 1
ATOM 993 N N . CYS A 1 130 ? 9.452 -0.055 -19.100 1.00 90.62 130 CYS A N 1
ATOM 994 C CA . CYS A 1 130 ? 10.038 -0.351 -17.792 1.00 90.62 130 CYS A CA 1
ATOM 995 C C . CYS A 1 130 ? 9.229 -1.430 -17.073 1.00 90.62 130 CYS A C 1
ATOM 997 O O . CYS A 1 130 ? 8.054 -1.216 -16.763 1.00 90.62 130 CYS A O 1
ATOM 999 N N . SER A 1 131 ? 9.857 -2.564 -16.756 1.00 90.62 131 SER A N 1
ATOM 1000 C CA . SER A 1 131 ? 9.222 -3.644 -15.992 1.00 90.62 131 SER A CA 1
ATOM 1001 C C . SER A 1 131 ? 9.506 -3.513 -14.494 1.00 90.62 131 SER A C 1
ATOM 1003 O O . SER A 1 131 ? 10.654 -3.405 -14.071 1.00 90.62 131 SER A O 1
ATOM 1005 N N . PHE A 1 132 ? 8.456 -3.541 -13.677 1.00 90.50 132 PHE A N 1
ATOM 1006 C CA . PHE A 1 132 ? 8.521 -3.497 -12.216 1.00 90.50 132 PHE A CA 1
ATOM 1007 C C . PHE A 1 132 ? 8.221 -4.880 -11.639 1.00 90.50 132 PHE A C 1
ATOM 1009 O O . PHE A 1 132 ? 7.393 -5.609 -12.177 1.00 90.50 132 PHE A O 1
ATOM 1016 N N . GLY A 1 133 ? 8.887 -5.241 -10.538 1.00 86.69 133 GLY A N 1
ATOM 1017 C CA . GLY A 1 133 ? 8.727 -6.553 -9.891 1.00 86.69 133 GLY A CA 1
ATOM 1018 C C . GLY A 1 133 ? 9.554 -7.689 -10.512 1.00 86.69 133 GLY A C 1
ATOM 1019 O O . GLY A 1 133 ? 9.490 -8.815 -10.038 1.00 86.69 133 GLY A O 1
ATOM 1020 N N . THR A 1 134 ? 10.373 -7.412 -11.532 1.00 86.38 134 THR A N 1
ATOM 1021 C CA . THR A 1 134 ? 11.194 -8.413 -12.250 1.00 86.38 134 THR A CA 1
ATOM 1022 C C . THR A 1 134 ? 12.656 -8.477 -11.784 1.00 86.38 134 THR A C 1
ATOM 1024 O O . THR A 1 134 ? 13.445 -9.256 -12.315 1.00 86.38 134 THR A O 1
ATOM 1027 N N . GLY A 1 135 ? 13.036 -7.661 -10.795 1.00 81.31 135 GLY A N 1
ATOM 1028 C CA . GLY A 1 135 ? 14.419 -7.525 -10.318 1.00 81.31 135 GLY A CA 1
ATOM 1029 C C . GLY A 1 135 ? 15.259 -6.494 -11.082 1.00 81.31 135 GLY A C 1
ATOM 1030 O O . GLY A 1 135 ? 16.414 -6.273 -10.725 1.00 81.31 135 GLY A O 1
ATOM 1031 N N . GLU A 1 136 ? 14.692 -5.846 -12.102 1.00 81.81 136 GLU A N 1
ATOM 1032 C CA . GLU A 1 136 ? 15.305 -4.702 -12.780 1.00 81.81 136 GLU A CA 1
ATOM 1033 C C . GLU A 1 136 ? 15.275 -3.446 -11.898 1.00 81.81 136 GLU A C 1
ATOM 1035 O O . GLU A 1 136 ? 14.344 -3.229 -11.117 1.00 81.81 136 GLU A O 1
ATOM 1040 N N . VAL A 1 137 ? 16.294 -2.595 -12.041 1.00 83.75 137 VAL A N 1
ATOM 1041 C CA . VAL A 1 137 ? 16.393 -1.314 -11.332 1.00 83.75 137 VAL A CA 1
ATOM 1042 C C . VAL A 1 137 ? 16.251 -0.181 -12.339 1.00 83.75 137 VAL A C 1
ATOM 1044 O O . VAL A 1 137 ? 17.081 -0.028 -13.234 1.00 83.75 137 VAL A O 1
ATOM 1047 N N . HIS A 1 138 ? 15.219 0.640 -12.153 1.00 85.81 138 HIS A N 1
ATOM 1048 C CA . HIS A 1 138 ? 14.933 1.800 -12.997 1.00 85.81 138 HIS A CA 1
ATOM 1049 C C . HIS A 1 138 ? 15.293 3.093 -12.266 1.00 85.81 138 HIS A C 1
ATOM 1051 O O . HIS A 1 138 ? 14.967 3.264 -11.091 1.00 85.81 138 HIS A O 1
ATOM 1057 N N . PHE A 1 139 ? 15.935 4.026 -12.968 1.00 87.00 139 PHE A N 1
ATOM 1058 C CA . PHE A 1 139 ? 16.265 5.347 -12.436 1.00 87.00 139 PHE A CA 1
ATOM 1059 C C . PHE A 1 139 ? 15.300 6.395 -12.984 1.00 87.00 139 PHE A C 1
ATOM 1061 O O . PHE A 1 139 ? 14.975 6.400 -14.169 1.00 87.00 139 PHE A O 1
ATOM 1068 N N . CYS A 1 140 ? 14.872 7.318 -12.128 1.00 82.56 140 CYS A N 1
ATOM 1069 C CA . CYS A 1 140 ? 14.100 8.487 -12.530 1.00 82.56 140 CYS A CA 1
ATOM 1070 C C . CYS A 1 140 ? 14.708 9.756 -11.929 1.00 82.56 140 CYS A C 1
ATOM 1072 O O . CYS A 1 140 ? 15.458 9.714 -10.950 1.00 82.56 140 CYS A O 1
ATOM 1074 N N . THR A 1 141 ? 14.412 10.898 -12.544 1.00 86.75 141 THR A N 1
ATOM 1075 C CA . THR A 1 141 ? 14.811 12.195 -12.003 1.00 86.75 141 THR A CA 1
ATOM 1076 C C . THR A 1 141 ? 14.005 12.516 -10.749 1.00 86.75 141 THR A C 1
ATOM 1078 O O . THR A 1 141 ? 12.882 12.050 -10.561 1.00 86.75 141 THR A O 1
ATOM 1081 N N . VAL A 1 142 ? 14.572 13.353 -9.880 1.00 84.12 142 VAL A N 1
ATOM 1082 C CA . VAL A 1 142 ? 13.835 13.852 -8.718 1.00 84.12 142 VAL A CA 1
ATOM 1083 C C . VAL A 1 142 ? 12.617 14.659 -9.180 1.00 84.12 142 VAL A C 1
ATOM 1085 O O . VAL A 1 142 ? 12.745 15.640 -9.913 1.00 84.12 142 VAL A O 1
ATOM 1088 N N . SER A 1 143 ? 11.424 14.273 -8.735 1.00 79.75 143 SER A N 1
ATOM 1089 C CA . SER A 1 143 ? 10.206 15.055 -8.945 1.00 79.75 143 SER A CA 1
ATOM 1090 C C . SER A 1 143 ? 10.073 16.147 -7.878 1.00 79.75 143 SER A C 1
ATOM 1092 O O . SER A 1 143 ? 10.315 15.897 -6.699 1.00 79.75 143 SER A O 1
ATOM 1094 N N . GLY A 1 144 ? 9.644 17.352 -8.268 1.00 69.25 144 GLY A N 1
ATOM 1095 C CA . GLY A 1 144 ? 9.178 18.383 -7.326 1.00 69.25 144 GLY A CA 1
ATOM 1096 C C . GLY A 1 144 ? 10.212 19.399 -6.825 1.00 69.25 144 GLY A C 1
ATOM 1097 O O . GLY A 1 144 ? 9.861 20.255 -6.018 1.00 69.25 144 GLY A O 1
ATOM 1098 N N . ARG A 1 145 ? 11.465 19.381 -7.306 1.00 49.66 145 ARG A N 1
ATOM 1099 C CA . ARG A 1 145 ? 12.455 20.424 -6.976 1.00 49.66 145 ARG A CA 1
ATOM 1100 C C . ARG A 1 145 ? 12.623 21.414 -8.130 1.00 49.66 145 ARG A C 1
ATOM 1102 O O . ARG A 1 145 ? 13.442 21.201 -9.013 1.00 49.66 145 ARG A O 1
ATOM 1109 N N . CYS A 1 146 ? 11.885 22.521 -8.089 1.00 56.50 146 CYS A N 1
ATOM 1110 C CA . CYS A 1 146 ? 12.157 23.695 -8.924 1.00 56.50 146 CYS A CA 1
ATOM 1111 C C . CYS A 1 146 ? 12.963 24.722 -8.122 1.00 56.50 146 CYS A C 1
ATOM 1113 O O . CYS A 1 146 ? 12.407 25.647 -7.539 1.00 56.50 146 CYS A O 1
ATOM 1115 N N . LEU A 1 147 ? 14.285 24.558 -8.079 1.00 53.56 147 LEU A N 1
ATOM 1116 C CA . LEU A 1 147 ? 15.183 25.664 -7.750 1.00 53.56 147 LEU A CA 1
ATOM 1117 C C . LEU A 1 147 ? 15.594 26.310 -9.073 1.00 53.56 147 LEU A C 1
ATOM 1119 O O . LEU A 1 147 ? 16.613 25.946 -9.650 1.00 53.56 147 LEU A O 1
ATOM 1123 N N . TYR A 1 148 ? 14.783 27.238 -9.578 1.00 56.38 148 TYR A N 1
ATOM 1124 C CA . TYR A 1 148 ? 15.279 28.162 -10.592 1.00 56.38 148 TYR A CA 1
ATOM 1125 C C . TYR A 1 148 ? 16.113 29.212 -9.854 1.00 56.38 148 TYR A C 1
ATOM 1127 O O . TYR A 1 148 ? 15.542 29.954 -9.048 1.00 56.38 148 TYR A O 1
ATOM 1135 N N . PRO A 1 149 ? 17.442 29.295 -10.055 1.00 55.47 149 PRO A N 1
ATOM 1136 C CA . PRO A 1 149 ? 18.168 30.471 -9.605 1.00 55.47 149 PRO A CA 1
ATOM 1137 C C . PRO A 1 149 ? 17.498 31.681 -10.260 1.00 55.47 149 PRO A C 1
ATOM 1139 O O . PRO A 1 149 ? 17.316 31.697 -11.479 1.00 55.47 149 PRO A O 1
ATOM 1142 N N . LYS A 1 150 ? 17.082 32.671 -9.459 1.00 54.47 150 LYS A N 1
ATOM 1143 C CA . LYS A 1 150 ? 16.631 33.956 -9.999 1.00 54.47 150 LYS A CA 1
ATOM 1144 C C . LYS A 1 150 ? 17.782 34.508 -10.838 1.00 54.47 150 LYS A C 1
ATOM 1146 O O . LYS A 1 150 ? 18.797 34.939 -10.298 1.00 54.47 150 LYS A O 1
ATOM 1151 N N . GLY A 1 151 ? 17.649 34.431 -12.160 1.00 58.16 151 GLY A N 1
ATOM 1152 C CA . GLY A 1 151 ? 18.540 35.140 -13.063 1.00 58.16 151 GLY A CA 1
ATOM 1153 C C . GLY A 1 151 ? 18.398 36.649 -12.828 1.00 58.16 151 GLY A C 1
ATOM 1154 O O . GLY A 1 151 ? 17.330 37.092 -12.400 1.00 58.16 151 GLY A O 1
ATOM 1155 N N . PRO A 1 152 ? 19.427 37.453 -13.132 1.00 61.97 152 PRO A N 1
ATOM 1156 C CA . PRO A 1 152 ? 19.456 38.891 -12.838 1.00 61.97 152 PRO A CA 1
ATOM 1157 C C . PRO A 1 152 ? 18.372 39.732 -13.544 1.00 61.97 152 PRO A C 1
ATOM 1159 O O . PRO A 1 152 ? 18.285 40.925 -13.289 1.00 61.97 152 PRO A O 1
ATOM 1162 N N . ASN A 1 153 ? 17.540 39.129 -14.402 1.00 54.47 153 ASN A N 1
ATOM 1163 C CA . ASN A 1 153 ? 16.560 39.822 -15.247 1.00 54.47 153 ASN A CA 1
ATOM 1164 C C . ASN A 1 153 ? 15.096 39.439 -14.948 1.00 54.47 153 ASN A C 1
ATOM 1166 O O . ASN A 1 153 ? 14.224 39.655 -15.788 1.00 54.47 153 ASN A O 1
ATOM 1170 N N . PHE A 1 154 ? 14.802 38.833 -13.794 1.00 51.22 154 PHE A N 1
ATOM 1171 C CA . PHE A 1 154 ? 13.412 38.647 -13.366 1.00 51.22 154 PHE A CA 1
ATOM 1172 C C . PHE A 1 154 ? 12.913 39.929 -12.695 1.00 51.22 154 PHE A C 1
ATOM 1174 O O . PHE A 1 154 ? 13.258 40.186 -11.546 1.00 51.22 154 PHE A O 1
ATOM 1181 N N . HIS A 1 155 ? 12.120 40.716 -13.424 1.00 59.53 155 HIS A N 1
ATOM 1182 C CA . HIS A 1 155 ? 11.398 41.859 -12.874 1.00 59.53 155 HIS A CA 1
ATOM 1183 C C . HIS A 1 155 ? 10.146 41.374 -12.140 1.00 59.53 155 HIS A C 1
ATOM 1185 O O . HIS A 1 155 ? 9.267 40.735 -12.719 1.00 59.53 155 HIS A O 1
ATOM 1191 N N . ASP A 1 156 ? 10.098 41.672 -10.854 1.00 57.97 156 ASP A N 1
ATOM 1192 C CA . ASP A 1 156 ? 8.921 41.683 -10.006 1.00 57.97 156 ASP A CA 1
ATOM 1193 C C . ASP A 1 156 ? 7.996 42.806 -10.500 1.00 57.97 156 ASP A C 1
ATOM 1195 O O . ASP A 1 156 ? 8.308 43.990 -10.364 1.00 57.97 156 ASP A O 1
ATOM 1199 N N . GLY A 1 157 ? 6.910 42.416 -11.171 1.00 48.00 157 GLY A N 1
ATOM 1200 C CA . GLY A 1 157 ? 5.807 43.309 -11.532 1.00 48.00 157 GLY A CA 1
ATOM 1201 C C . GLY A 1 157 ? 4.840 43.522 -10.379 1.00 48.00 157 GLY A C 1
ATOM 1202 O O . GLY A 1 157 ? 4.767 42.635 -9.497 1.00 48.00 157 GLY A O 1
#